Protein AF-A0A9D1ZNZ9-F1 (afdb_monomer)

Nearest PDB structures (foldseek):
  3zkc-assembly1_B  TM=9.134E-01  e=6.186E-02  Bacillus subtilis subsp. subtilis str. 168
  3zkc-assembly1_A  TM=9.085E-01  e=7.965E-02  Bacillus subtilis subsp. subtilis str. 168
  3qq6-assembly1_A  TM=8.271E-01  e=4.568E-02  Bacillus subtilis
  7t5u-assembly1_A  TM=9.121E-01  e=2.302E-01  Escherichia coli
  1b0n-assembly1_A  TM=5.676E-01  e=1.167E-02  Bacillus subtilis

Sequence (171 aa):
MIKINLDLIMLKKKISSKELAQKIDITPANLSILKTGKAKGIRFATLEKICEVLDCQPGDILEYQKEKAISPEKTVYQQVFELVNAMYNSLSEQADFDPDVIKTLMAAGKYLNEKKMPPQVIAAKTVDGIVLANMSNKSKLDQTNSDRLNQLLILSRSEGYKWSSVGPDSF

Organism: NCBI:txid2838523

Foldseek 3Di:
DKDFQLVVLCVVQVHDLVRLCVQLVHDSVVSVCLRVVVDPDDDVSSLVSSCVVSVHDSCNGIDDDPPPVDCPVVPLLNLLLVLLVVLLVVQVPDPPHQPQLNVLSVVLNVCSVVVVDDSLVSLVLNLVSNVVSVVVDPDDDDPVNVVSNVVSVVSNCPPNDDDDPDDDDRD

Solvent-accessible surface area (backbone atoms only — not comparable to full-atom values): 9983 Å² total; per-residue (Å²): 78,76,45,46,37,44,63,61,53,31,58,77,66,73,51,52,68,67,57,51,18,62,77,60,73,49,54,59,67,59,47,47,34,46,47,71,52,70,46,96,72,80,57,66,74,58,52,49,43,49,25,65,78,62,72,53,56,70,71,66,33,48,40,82,42,75,69,64,73,79,71,58,79,68,47,69,53,54,50,44,48,51,45,42,51,53,45,41,60,67,45,73,75,42,93,82,53,61,67,60,40,54,52,39,36,51,51,44,52,50,41,59,74,67,64,77,58,59,46,32,58,45,25,42,53,41,48,53,46,41,52,56,41,47,72,76,46,89,68,72,72,52,72,70,53,45,52,45,46,51,51,30,56,52,52,26,50,45,96,79,46,81,83,72,96,80,74,96,69,79,134

Radius of gyration: 25.99 Å; Cα contacts (8 Å, |Δi|>4): 159; chains: 1; bounding box: 64×23×60 Å

pLDDT: mean 85.84, std 14.74, range [40.5, 98.06]

Secondary structure (DSSP, 8-state):
-EEE-HHHHHHHTT--HHHHHHHTT--HHHHHHHHTT--S---HHHHHHHHHHHT--HHHHEEE--------S--HHHHHHHHHHHHHHHHHT-TTS-HHHHHHHHHHHHHHHHT-S-HHHHHHHHHHHHHHHHHHS--PPPHHHHHHHHHHHHHTTGGG----S------

Mean predicted aligned error: 14.42 Å

InterPro domains:
  IPR001387 Cro/C1-type, helix-turn-helix domain [PF13443] (5-67)
  IPR001387 Cro/C1-type, helix-turn-helix domain [PS50943] (6-61)
  IPR001387 Cro/C1-type, helix-turn-helix domain [SM00530] (5-61)
  IPR010982 Lambda repressor-like, DNA-binding domain superfamily [G3DSA:1.10.260.40] (2-117)
  IPR010982 Lambda repressor-like, DNA-binding domain superfamily [SSF47413] (2-67)

Structure (mmCIF, N/CA/C/O backbone):
data_AF-A0A9D1ZNZ9-F1
#
_entry.id   AF-A0A9D1ZNZ9-F1
#
loop_
_atom_site.group_PDB
_atom_site.id
_atom_site.type_symbol
_atom_site.label_atom_id
_atom_site.label_alt_id
_atom_site.label_comp_id
_atom_site.label_asym_id
_atom_site.label_entity_id
_atom_site.label_seq_id
_atom_site.pdbx_PDB_ins_code
_atom_site.Cartn_x
_atom_site.Cartn_y
_atom_site.Cartn_z
_atom_site.occupancy
_atom_site.B_iso_or_equiv
_atom_site.auth_seq_id
_atom_site.auth_comp_id
_atom_site.auth_asym_id
_atom_site.auth_atom_id
_atom_site.pdbx_PDB_model_num
ATOM 1 N N . MET A 1 1 ? -6.022 -11.013 7.678 1.00 87.00 1 MET A N 1
ATOM 2 C CA . MET A 1 1 ? -6.612 -10.345 8.856 1.00 87.00 1 MET A CA 1
ATOM 3 C C . MET A 1 1 ? -8.062 -9.929 8.605 1.00 87.00 1 MET A C 1
ATOM 5 O O . MET A 1 1 ? -8.402 -9.544 7.495 1.00 87.00 1 MET A O 1
ATOM 9 N N . ILE A 1 2 ? -8.924 -9.998 9.625 1.00 88.81 2 ILE A N 1
ATOM 10 C CA . ILE A 1 2 ? -10.277 -9.417 9.559 1.00 88.81 2 ILE A CA 1
ATOM 11 C C . ILE A 1 2 ? -10.172 -7.923 9.866 1.00 88.81 2 ILE A C 1
ATOM 13 O O . ILE A 1 2 ? -9.614 -7.547 10.896 1.00 88.81 2 ILE A O 1
ATOM 17 N N . LYS A 1 3 ? -10.702 -7.081 8.981 1.00 91.00 3 LYS A N 1
ATOM 18 C CA . LYS A 1 3 ? -10.839 -5.639 9.183 1.00 91.00 3 LYS A CA 1
ATOM 19 C C . LYS A 1 3 ? -12.288 -5.310 9.540 1.00 91.00 3 LYS A C 1
ATOM 21 O O . LYS A 1 3 ? -13.216 -5.896 8.988 1.00 91.00 3 LYS A O 1
ATOM 26 N N . ILE A 1 4 ? -12.464 -4.371 10.470 1.00 95.00 4 ILE A N 1
ATOM 27 C CA . ILE A 1 4 ? -13.776 -3.904 10.923 1.00 95.00 4 ILE A CA 1
ATOM 28 C C . ILE A 1 4 ? -14.016 -2.497 10.369 1.00 95.00 4 ILE A C 1
ATOM 30 O O . ILE A 1 4 ? -13.285 -1.564 10.691 1.00 95.00 4 ILE A O 1
ATOM 34 N N . ASN A 1 5 ? -15.052 -2.344 9.548 1.00 95.50 5 ASN A N 1
ATOM 35 C CA . ASN A 1 5 ? -15.415 -1.104 8.853 1.00 95.50 5 ASN A CA 1
ATOM 36 C C . ASN A 1 5 ? -16.565 -0.344 9.545 1.00 95.50 5 ASN A C 1
ATOM 38 O O . ASN A 1 5 ? -17.189 0.533 8.947 1.00 95.50 5 ASN A O 1
ATOM 42 N N . LEU A 1 6 ? -16.836 -0.647 10.819 1.00 96.38 6 LEU A N 1
ATOM 43 C CA . LEU A 1 6 ? -17.955 -0.087 11.584 1.00 96.38 6 LEU A CA 1
ATOM 44 C C . LEU A 1 6 ? -17.985 1.453 11.574 1.00 96.38 6 LEU A C 1
ATOM 46 O O . LEU A 1 6 ? -19.052 2.036 11.410 1.00 96.38 6 LEU A O 1
ATOM 50 N N . ASP A 1 7 ? -16.824 2.110 11.656 1.00 94.44 7 ASP A N 1
ATOM 51 C CA . ASP A 1 7 ? -16.718 3.575 11.580 1.00 94.44 7 ASP A CA 1
ATOM 52 C C . ASP A 1 7 ? -17.287 4.158 10.276 1.00 94.44 7 ASP A C 1
ATOM 54 O O . ASP A 1 7 ? -17.967 5.185 10.294 1.00 94.44 7 ASP A O 1
ATOM 58 N N . LEU A 1 8 ? -17.057 3.487 9.143 1.00 94.25 8 LEU A N 1
ATOM 59 C CA . LEU A 1 8 ? -17.555 3.932 7.840 1.00 94.25 8 LEU A CA 1
ATOM 60 C C . LEU A 1 8 ? -19.080 3.827 7.766 1.00 94.25 8 LEU A C 1
ATOM 62 O O . LEU A 1 8 ? -19.740 4.723 7.240 1.00 94.25 8 LEU A O 1
ATOM 66 N N . ILE A 1 9 ? -19.647 2.746 8.303 1.00 96.25 9 ILE A N 1
ATOM 67 C CA . ILE A 1 9 ? -21.098 2.530 8.309 1.00 96.25 9 ILE A CA 1
ATOM 68 C C . ILE A 1 9 ? -21.785 3.517 9.251 1.00 96.25 9 ILE A C 1
ATOM 70 O O . ILE A 1 9 ? -22.781 4.135 8.878 1.00 96.25 9 ILE A O 1
ATOM 74 N N . MET A 1 10 ? -21.212 3.744 10.433 1.00 96.50 10 MET A N 1
ATOM 75 C CA . MET A 1 10 ? -21.720 4.735 11.379 1.00 96.50 10 MET A CA 1
ATOM 76 C C . MET A 1 10 ? -21.728 6.147 10.792 1.00 96.50 10 MET A C 1
ATOM 78 O O . MET A 1 10 ? -22.711 6.870 10.952 1.00 96.50 10 MET A O 1
ATOM 82 N N . LEU A 1 11 ? -20.671 6.525 10.064 1.00 95.75 11 LEU A N 1
ATOM 83 C CA . LEU A 1 11 ? -20.602 7.815 9.381 1.00 95.75 11 LEU A CA 1
ATOM 84 C C . LEU A 1 11 ? -21.702 7.949 8.320 1.00 95.75 11 LEU A C 1
ATOM 86 O O . LEU A 1 11 ? -22.404 8.960 8.292 1.00 95.75 11 LEU A O 1
ATOM 90 N N . LYS A 1 12 ? -21.903 6.914 7.489 1.00 95.31 12 LYS A N 1
ATOM 91 C CA . LYS A 1 12 ? -22.976 6.881 6.477 1.00 95.31 12 LYS A CA 1
ATOM 92 C C . LYS A 1 12 ? -24.364 7.038 7.103 1.00 95.31 12 LYS A C 1
ATOM 94 O O . LYS A 1 12 ? -25.214 7.719 6.537 1.00 95.31 12 LYS A O 1
ATOM 99 N N . LYS A 1 13 ? -24.579 6.436 8.274 1.00 95.50 13 LYS A N 1
ATOM 100 C CA . LYS A 1 13 ? -25.854 6.465 9.008 1.00 95.50 13 LYS A CA 1
ATOM 101 C C . LYS A 1 13 ? -25.964 7.640 9.992 1.00 95.50 13 LYS A C 1
ATOM 103 O O . LYS A 1 13 ? -26.990 7.782 10.645 1.00 95.50 13 LYS A O 1
ATOM 108 N N . LYS A 1 14 ? -24.940 8.504 10.065 1.00 96.44 14 LYS A N 1
ATOM 109 C CA . LYS A 1 14 ? -24.869 9.704 10.923 1.00 96.44 14 LYS A CA 1
ATOM 110 C C . LYS A 1 14 ? -25.146 9.423 12.408 1.00 96.44 14 LYS A C 1
ATOM 112 O O . LYS A 1 14 ? -25.727 10.256 13.096 1.00 96.44 14 LYS A O 1
ATOM 117 N N . ILE A 1 15 ? -24.706 8.269 12.905 1.00 96.81 15 ILE A N 1
ATOM 118 C CA . ILE A 1 15 ? -24.906 7.841 14.296 1.00 96.81 15 ILE A CA 1
ATOM 119 C C . ILE A 1 15 ? -23.596 7.890 15.082 1.00 96.81 15 ILE A C 1
ATOM 121 O O . ILE A 1 15 ? -22.536 7.479 14.604 1.00 96.81 15 ILE A O 1
ATOM 125 N N . SER A 1 16 ? -23.659 8.394 16.314 1.00 96.62 16 SER A N 1
ATOM 126 C CA . SER A 1 16 ? -22.484 8.475 17.188 1.00 96.62 16 SER A CA 1
ATOM 127 C C . SER A 1 16 ? -22.175 7.135 17.865 1.00 96.62 16 SER A C 1
ATOM 129 O O . SER A 1 16 ? -23.059 6.308 18.081 1.00 96.62 16 SER A O 1
ATOM 131 N N . SER A 1 17 ? -20.924 6.928 18.291 1.00 95.62 17 SER A N 1
ATOM 132 C CA . SER A 1 17 ? -20.552 5.732 19.067 1.00 95.62 17 SER A CA 1
ATOM 133 C C . SER A 1 17 ? -21.340 5.616 20.369 1.00 95.62 17 SER A C 1
ATOM 135 O O . SER A 1 17 ? -21.738 4.522 20.754 1.00 95.62 17 SER A O 1
ATOM 137 N N . LYS A 1 18 ? -21.602 6.739 21.043 1.00 95.75 18 LYS A N 1
ATOM 138 C CA . LYS A 1 18 ? -22.377 6.739 22.287 1.00 95.75 18 LYS A CA 1
ATOM 139 C C . LYS A 1 18 ? -23.809 6.260 22.046 1.00 95.75 18 LYS A C 1
ATOM 141 O O . LYS A 1 18 ? -24.307 5.435 22.802 1.00 95.75 18 LYS A O 1
ATOM 146 N N . GLU A 1 19 ? -24.437 6.756 20.987 1.00 96.88 19 GLU A N 1
ATOM 147 C CA . GLU A 1 19 ? -25.809 6.400 20.632 1.00 96.88 19 GLU A CA 1
ATOM 148 C C . GLU A 1 19 ? -25.923 4.946 20.162 1.00 96.88 19 GLU A C 1
ATOM 150 O O . GLU A 1 19 ? -26.802 4.221 20.622 1.00 96.88 19 GLU A O 1
ATOM 155 N N . LEU A 1 20 ? -25.004 4.483 19.308 1.00 97.25 20 LEU A N 1
ATOM 156 C CA . LEU A 1 20 ? -24.998 3.092 18.861 1.00 97.25 20 LEU A CA 1
ATOM 157 C C . LEU A 1 20 ? -24.812 2.129 20.041 1.00 97.25 20 LEU A C 1
ATOM 159 O O . LEU A 1 20 ? -25.547 1.152 20.140 1.00 97.25 20 LEU A O 1
ATOM 163 N N . ALA A 1 21 ? -23.880 2.426 20.956 1.00 97.19 21 ALA A N 1
ATOM 164 C CA . ALA A 1 21 ? -23.639 1.614 22.150 1.00 97.19 21 ALA A CA 1
ATOM 165 C C . ALA A 1 21 ? -24.901 1.477 23.018 1.00 97.19 21 ALA A C 1
ATOM 167 O O . ALA A 1 21 ? -25.204 0.383 23.486 1.00 97.19 21 ALA A O 1
ATOM 168 N N . GLN A 1 22 ? -25.661 2.567 23.175 1.00 96.50 22 GLN A N 1
ATOM 169 C CA . GLN A 1 22 ? -26.940 2.557 23.886 1.00 96.50 22 GLN A CA 1
ATOM 170 C C . GLN A 1 22 ? -27.994 1.708 23.167 1.00 96.50 22 GLN A C 1
ATOM 172 O O . GLN A 1 22 ? -28.648 0.892 23.805 1.00 96.50 22 GLN A O 1
ATOM 177 N N . LYS A 1 23 ? -28.146 1.862 21.844 1.00 96.38 23 LYS A N 1
ATOM 178 C CA . LYS A 1 23 ? -29.166 1.135 21.067 1.00 96.38 23 LYS A CA 1
ATOM 179 C C . LYS A 1 23 ? -28.947 -0.381 21.043 1.00 96.38 23 LYS A C 1
ATOM 181 O O . LYS A 1 23 ? -29.921 -1.122 21.024 1.00 96.38 23 LYS A O 1
ATOM 186 N N . ILE A 1 24 ? -27.695 -0.844 21.051 1.00 95.75 24 ILE A N 1
ATOM 187 C CA . ILE A 1 24 ? -27.369 -2.284 21.015 1.00 95.75 24 ILE A CA 1
ATOM 188 C C . ILE A 1 24 ? -27.071 -2.883 22.399 1.00 95.75 24 ILE A C 1
ATOM 190 O O . ILE A 1 24 ? -26.734 -4.066 22.483 1.00 95.75 24 ILE A O 1
ATOM 194 N N . ASP A 1 25 ? -27.218 -2.083 23.459 1.00 94.56 25 ASP A N 1
ATOM 195 C CA . ASP A 1 25 ? -27.016 -2.461 24.862 1.00 94.56 25 ASP A CA 1
ATOM 196 C C . ASP A 1 25 ? -25.603 -3.007 25.159 1.00 94.56 25 ASP A C 1
ATOM 198 O O . ASP A 1 25 ? -25.412 -4.110 25.674 1.00 94.56 25 ASP A O 1
ATOM 202 N N . ILE A 1 26 ? -24.572 -2.236 24.788 1.00 94.62 26 ILE A N 1
ATOM 203 C CA . ILE A 1 26 ? -23.177 -2.514 25.163 1.00 94.62 26 ILE A CA 1
ATOM 204 C C . ILE A 1 26 ? -22.487 -1.271 25.720 1.00 94.62 26 ILE A C 1
ATOM 206 O O . ILE A 1 26 ? -22.884 -0.133 25.480 1.00 94.62 26 ILE A O 1
ATOM 210 N N . THR A 1 27 ? -21.381 -1.471 26.437 1.00 95.19 27 THR A N 1
ATOM 211 C CA . THR A 1 27 ? -20.590 -0.345 26.938 1.00 95.19 27 THR A CA 1
ATOM 212 C C . THR A 1 27 ? -19.884 0.394 25.787 1.00 95.19 27 THR A C 1
ATOM 214 O O . THR A 1 27 ? -19.430 -0.242 24.827 1.00 95.19 27 THR A O 1
ATOM 217 N N . PRO A 1 28 ? -19.684 1.724 25.888 1.00 93.81 28 PRO A N 1
ATOM 218 C CA . PRO A 1 28 ? -18.876 2.472 24.920 1.00 93.81 28 PRO A CA 1
ATOM 219 C C . PRO A 1 28 ? -17.450 1.921 24.769 1.00 93.81 28 PRO A C 1
ATOM 221 O O . PRO A 1 28 ? -16.872 1.985 23.686 1.00 93.81 28 PRO A O 1
ATOM 224 N N . ALA A 1 29 ? -16.894 1.336 25.836 1.00 93.38 29 ALA A N 1
ATOM 225 C CA . ALA A 1 29 ? -15.595 0.670 25.809 1.00 93.38 29 ALA A CA 1
ATOM 226 C C . ALA A 1 29 ? -15.606 -0.578 24.907 1.00 93.38 29 ALA A C 1
ATOM 228 O O . ALA A 1 29 ? -14.730 -0.719 24.055 1.00 93.38 29 ALA A O 1
ATOM 229 N N . ASN A 1 30 ? -16.624 -1.439 25.027 1.00 92.75 30 ASN A N 1
ATOM 230 C CA . ASN A 1 30 ? -16.777 -2.614 24.164 1.00 92.75 30 ASN A CA 1
ATOM 231 C C . ASN A 1 30 ? -16.985 -2.210 22.702 1.00 92.75 30 ASN A C 1
ATOM 233 O O . ASN A 1 30 ? -16.360 -2.789 21.811 1.00 92.75 30 ASN A O 1
ATOM 237 N N . LEU A 1 31 ? -17.802 -1.180 22.452 1.00 95.38 31 LEU A N 1
ATOM 238 C CA . LEU A 1 31 ? -17.974 -0.641 21.105 1.00 95.38 31 LEU A CA 1
ATOM 239 C C . LEU A 1 31 ? -16.651 -0.102 20.543 1.00 95.38 31 LEU A C 1
ATOM 241 O O . LEU A 1 31 ? -16.336 -0.356 19.386 1.00 95.38 31 LEU A O 1
ATOM 245 N N . SER A 1 32 ? -15.851 0.598 21.351 1.00 94.25 32 SER A N 1
ATOM 246 C CA . SER A 1 32 ? -14.542 1.122 20.941 1.00 94.25 32 SER A CA 1
ATOM 247 C C . SER A 1 32 ? -13.562 0.007 20.555 1.00 94.25 32 SER A C 1
ATOM 249 O O . SER A 1 32 ? -12.870 0.104 19.540 1.00 94.25 32 SER A O 1
ATOM 251 N N . ILE A 1 33 ? -13.539 -1.097 21.309 1.00 94.00 33 ILE A N 1
ATOM 252 C CA . ILE A 1 33 ? -12.708 -2.271 20.997 1.00 94.00 33 ILE A CA 1
ATOM 253 C C . ILE A 1 33 ? -13.124 -2.901 19.659 1.00 94.00 33 ILE A C 1
ATOM 255 O O . ILE A 1 33 ? -12.255 -3.234 18.850 1.00 94.00 33 ILE A O 1
ATOM 259 N N . LEU A 1 34 ? -14.432 -3.027 19.403 1.00 93.75 34 LEU A N 1
ATOM 260 C CA . LEU A 1 34 ? -14.960 -3.507 18.119 1.00 93.75 34 LEU A CA 1
ATOM 261 C C . LEU A 1 34 ? -14.578 -2.559 16.979 1.00 93.75 34 LEU A C 1
ATOM 263 O O . LEU A 1 34 ? -13.954 -2.967 16.005 1.00 93.75 34 LEU A O 1
ATOM 267 N N . LYS A 1 35 ? -14.887 -1.275 17.137 1.00 92.69 35 LYS A N 1
ATOM 268 C CA . LYS A 1 35 ? -14.641 -0.214 16.159 1.00 92.69 35 LYS A CA 1
ATOM 269 C C . LYS A 1 35 ? -13.172 -0.112 15.738 1.00 92.69 35 LYS A C 1
ATOM 271 O O . LYS A 1 35 ? -12.879 0.049 14.562 1.00 92.69 35 LYS A O 1
ATOM 276 N N . THR A 1 36 ? -12.246 -0.230 16.689 1.00 90.62 36 THR A N 1
ATOM 277 C CA . THR A 1 36 ? -10.798 -0.105 16.439 1.00 90.62 36 THR A CA 1
ATOM 278 C C . THR A 1 36 ? -10.141 -1.384 15.914 1.00 90.62 36 THR A C 1
ATOM 280 O O . THR A 1 36 ? -8.921 -1.413 15.759 1.00 90.62 36 THR A O 1
ATOM 283 N N . GLY A 1 37 ? -10.904 -2.457 15.666 1.00 89.75 37 GLY A N 1
ATOM 284 C CA . GLY A 1 37 ? -10.352 -3.730 15.188 1.00 89.75 37 GLY A CA 1
ATOM 285 C C . GLY A 1 37 ? -9.552 -4.508 16.239 1.00 89.75 37 GLY A C 1
ATOM 286 O O . GLY A 1 37 ? -8.910 -5.497 15.907 1.00 89.75 37 GLY A O 1
ATOM 287 N N . LYS A 1 38 ? -9.580 -4.084 17.511 1.00 89.94 38 LYS A N 1
ATOM 288 C CA . LYS A 1 38 ? -8.853 -4.732 18.621 1.00 89.94 38 LYS A CA 1
ATOM 289 C C . LYS A 1 38 ? -9.617 -5.906 19.236 1.00 89.94 38 LYS A C 1
ATOM 291 O O . LYS A 1 38 ? -9.099 -6.595 20.115 1.00 89.94 38 LYS A O 1
ATOM 296 N N . ALA A 1 39 ? -10.862 -6.118 18.820 1.00 91.31 39 ALA A N 1
ATOM 297 C CA . ALA A 1 39 ? -11.675 -7.227 19.283 1.00 91.31 39 ALA A CA 1
ATOM 298 C C . ALA A 1 39 ? -11.104 -8.570 18.809 1.00 91.31 39 ALA A C 1
ATOM 300 O O . ALA A 1 39 ? -10.812 -8.754 17.632 1.00 91.31 39 ALA A O 1
ATOM 301 N N . LYS A 1 40 ? -11.022 -9.545 19.720 1.00 88.44 40 LYS A N 1
ATOM 302 C CA . LYS A 1 40 ? -10.667 -10.937 19.379 1.00 88.44 40 LYS A CA 1
ATOM 303 C C . LYS A 1 40 ? -11.800 -11.686 18.667 1.00 88.44 40 LYS A C 1
ATOM 305 O O . LYS A 1 40 ? -11.583 -12.763 18.128 1.00 88.44 40 LYS A O 1
ATOM 310 N N . GLY A 1 41 ? -13.007 -11.132 18.700 1.00 90.44 41 GLY A N 1
ATOM 311 C CA . GLY A 1 41 ? -14.202 -11.682 18.081 1.00 90.44 41 GLY A CA 1
ATOM 312 C C . GLY A 1 41 ? -15.426 -10.832 18.410 1.00 90.44 41 GLY A C 1
ATOM 313 O O . GLY A 1 41 ? -15.377 -9.960 19.281 1.00 90.44 41 GLY A O 1
ATOM 314 N N . ILE A 1 42 ? -16.527 -11.106 17.717 1.00 92.69 42 ILE A N 1
ATOM 315 C CA . ILE A 1 42 ? -17.836 -10.491 17.944 1.00 92.69 42 ILE A CA 1
ATOM 316 C C . ILE A 1 42 ? -18.876 -11.602 18.104 1.00 92.69 42 ILE A C 1
ATOM 318 O O . ILE A 1 42 ? -18.826 -12.610 17.403 1.00 92.69 42 ILE A O 1
ATOM 322 N N . ARG A 1 43 ? -19.810 -11.445 19.047 1.00 94.12 43 ARG A N 1
ATOM 323 C CA . ARG A 1 43 ? -20.944 -12.370 19.180 1.00 94.12 43 ARG A CA 1
ATOM 324 C C . ARG A 1 43 ? -21.941 -12.096 18.057 1.00 94.12 43 ARG A C 1
ATOM 326 O O . ARG A 1 43 ? -22.238 -10.930 17.808 1.00 94.12 43 ARG A O 1
ATOM 333 N N . PHE A 1 44 ? -22.514 -13.134 17.446 1.00 96.38 44 PHE A N 1
ATOM 334 C CA . PHE A 1 44 ? -23.506 -12.950 16.379 1.00 96.38 44 PHE A CA 1
ATOM 335 C C . PHE A 1 44 ? -24.701 -12.103 16.819 1.00 96.38 44 PHE A C 1
ATOM 337 O O . PHE A 1 44 ? -25.048 -11.178 16.104 1.00 96.38 44 PHE A O 1
ATOM 344 N N . ALA A 1 45 ? -25.215 -12.296 18.037 1.00 95.62 45 ALA A N 1
ATOM 345 C CA . ALA A 1 45 ? -26.288 -11.455 18.577 1.00 95.62 45 ALA A CA 1
ATOM 346 C C . ALA A 1 45 ? -25.914 -9.959 18.655 1.00 95.62 45 ALA A C 1
ATOM 348 O O . ALA A 1 45 ? -26.764 -9.087 18.521 1.00 95.62 45 ALA A O 1
ATOM 349 N N . THR A 1 46 ? -24.636 -9.627 18.875 1.00 95.25 46 THR A N 1
ATOM 350 C CA . THR A 1 46 ? -24.174 -8.231 18.826 1.00 95.25 46 THR A CA 1
ATOM 351 C C . THR A 1 46 ? -24.081 -7.737 17.384 1.00 95.25 46 THR A C 1
ATOM 353 O O . THR A 1 46 ? -24.467 -6.606 17.114 1.00 95.25 46 THR A O 1
ATOM 356 N N . LEU A 1 47 ? -23.582 -8.569 16.465 1.00 97.19 47 LEU A N 1
ATOM 357 C CA . LEU A 1 47 ? -23.492 -8.236 15.041 1.00 97.19 47 LEU A CA 1
ATOM 358 C C . LEU A 1 47 ? -24.880 -8.001 14.426 1.00 97.19 47 LEU A C 1
ATOM 360 O O . LEU A 1 47 ? -25.062 -7.018 13.721 1.00 97.19 47 LEU A O 1
ATOM 364 N N . GLU A 1 48 ? -25.851 -8.848 14.760 1.00 97.88 48 GLU A N 1
ATOM 365 C CA . GLU A 1 48 ? -27.255 -8.750 14.354 1.00 97.88 48 GLU A CA 1
ATOM 366 C C . GLU A 1 48 ? -27.872 -7.417 14.787 1.00 97.88 48 GLU A C 1
ATOM 368 O O . GLU A 1 48 ? -28.301 -6.645 13.936 1.00 97.88 48 GLU A O 1
ATOM 373 N N . LYS A 1 49 ? -27.780 -7.064 16.077 1.00 97.94 49 LYS A N 1
ATOM 374 C CA . LYS A 1 49 ? -28.265 -5.767 16.580 1.00 97.94 49 LYS A CA 1
ATOM 375 C C . LYS A 1 49 ? -27.607 -4.571 15.890 1.00 97.94 49 LYS A C 1
ATOM 377 O O . LYS A 1 49 ? -28.252 -3.549 15.672 1.00 97.94 49 LYS A O 1
ATOM 382 N N . ILE A 1 50 ? -26.314 -4.661 15.568 1.00 97.62 50 ILE A N 1
ATOM 383 C CA . ILE A 1 50 ? -25.629 -3.596 14.824 1.00 97.62 50 ILE A CA 1
ATOM 384 C C . ILE A 1 50 ? -26.206 -3.495 13.408 1.00 97.62 50 ILE A C 1
ATOM 386 O O . ILE A 1 50 ? -26.501 -2.387 12.968 1.00 97.62 50 ILE A O 1
ATOM 390 N N . CYS A 1 51 ? -26.382 -4.622 12.715 1.00 98.06 51 CYS A N 1
ATOM 391 C CA . CYS A 1 51 ? -26.975 -4.671 11.380 1.00 98.06 51 CYS A CA 1
ATOM 392 C C . CYS A 1 51 ? -28.409 -4.130 11.358 1.00 98.06 51 CYS A C 1
ATOM 394 O O . CYS A 1 51 ? -28.742 -3.374 10.452 1.00 98.06 51 CYS A O 1
ATOM 396 N N . GLU A 1 52 ? -29.226 -4.439 12.367 1.00 97.81 52 GLU A N 1
ATOM 397 C CA . GLU A 1 52 ? -30.584 -3.901 12.513 1.00 97.81 52 GLU A CA 1
ATOM 398 C C . GLU A 1 52 ? -30.581 -2.383 12.722 1.00 97.81 52 GLU A C 1
ATOM 400 O O . GLU A 1 52 ? -31.263 -1.649 12.010 1.00 97.81 52 GLU A O 1
ATOM 405 N N . VAL A 1 53 ? -29.785 -1.886 13.678 1.00 97.69 53 VAL A N 1
ATOM 406 C CA . VAL A 1 53 ? -29.740 -0.452 14.011 1.00 97.69 53 VAL A CA 1
ATOM 407 C C . VAL A 1 53 ? -29.158 0.378 12.871 1.00 97.69 53 VAL A C 1
ATOM 409 O O . VAL A 1 53 ? -29.585 1.512 12.648 1.00 97.69 53 VAL A O 1
ATOM 412 N N . LEU A 1 54 ? -28.153 -0.155 12.176 1.00 97.31 54 LEU A N 1
ATOM 413 C CA . LEU A 1 54 ? -27.478 0.538 11.085 1.00 97.31 54 LEU A CA 1
ATOM 414 C C . LEU A 1 54 ? -28.092 0.244 9.720 1.00 97.31 54 LEU A C 1
ATOM 416 O O . LEU A 1 54 ? -27.683 0.892 8.759 1.00 97.31 54 LEU A O 1
ATOM 420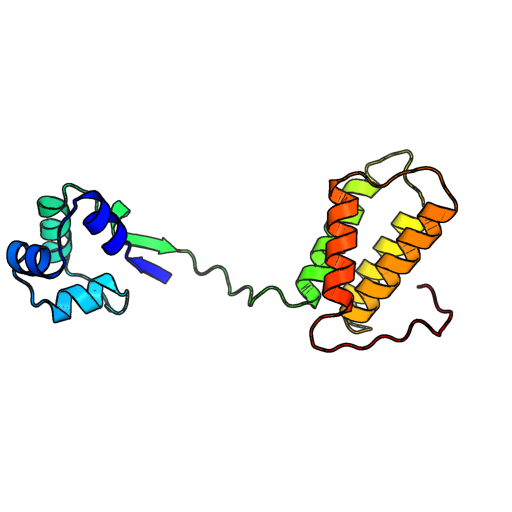 N N . ASP A 1 55 ? -29.057 -0.672 9.619 1.00 97.06 55 ASP A N 1
ATOM 421 C CA . ASP A 1 55 ? -29.647 -1.125 8.357 1.00 97.06 55 ASP A CA 1
ATOM 422 C C . ASP A 1 55 ? -28.544 -1.437 7.322 1.00 97.06 55 ASP A C 1
ATOM 424 O O . ASP A 1 55 ? -28.334 -0.725 6.332 1.00 97.06 55 ASP A O 1
ATOM 428 N N . CYS A 1 56 ? -27.724 -2.435 7.655 1.00 96.81 56 CYS A N 1
ATOM 429 C CA . CYS A 1 56 ? -26.595 -2.891 6.847 1.00 96.81 56 CYS A CA 1
ATOM 430 C C . CYS A 1 56 ? -26.414 -4.410 6.931 1.00 96.81 56 CYS A C 1
ATOM 432 O O . CYS A 1 56 ? -26.983 -5.080 7.792 1.00 96.81 56 CYS A O 1
ATOM 434 N N . GLN A 1 57 ? -25.593 -4.964 6.043 1.00 97.75 57 GLN A N 1
ATOM 435 C CA . GLN A 1 57 ? -25.249 -6.381 6.040 1.00 97.75 57 GLN A CA 1
ATOM 436 C C . GLN A 1 57 ? -23.972 -6.650 6.851 1.00 97.75 57 GLN A C 1
ATOM 438 O O . GLN A 1 57 ? -23.098 -5.785 6.944 1.00 97.75 57 GLN A O 1
ATOM 443 N N . PRO A 1 58 ? -23.777 -7.874 7.381 1.00 97.19 58 PRO A N 1
ATOM 444 C CA . PRO A 1 58 ? -22.530 -8.257 8.046 1.00 97.19 58 PRO A CA 1
ATOM 445 C C . PRO A 1 58 ? -21.271 -7.986 7.209 1.00 97.19 58 PRO A C 1
ATOM 447 O O . PRO A 1 58 ? -20.249 -7.574 7.757 1.00 97.19 58 PRO A O 1
ATOM 450 N N . GLY A 1 59 ? -21.356 -8.163 5.885 1.00 96.19 59 GLY A N 1
ATOM 451 C CA . GLY A 1 59 ? -20.258 -7.891 4.949 1.00 96.19 59 GLY A CA 1
ATOM 452 C C . GLY A 1 59 ? -19.881 -6.410 4.823 1.00 96.19 59 GLY A C 1
ATOM 453 O O . GLY A 1 59 ? -18.761 -6.104 4.428 1.00 96.19 59 GLY A O 1
ATOM 454 N N . ASP A 1 60 ? -20.764 -5.488 5.217 1.00 95.94 60 ASP A N 1
ATOM 455 C CA . ASP A 1 60 ? -20.449 -4.056 5.279 1.00 95.94 60 ASP A CA 1
ATOM 456 C C . ASP A 1 60 ? -19.573 -3.716 6.497 1.00 95.94 60 ASP A C 1
ATOM 458 O O . ASP A 1 60 ? -18.840 -2.723 6.497 1.00 95.94 60 ASP A O 1
ATOM 462 N N . ILE A 1 61 ? -19.649 -4.535 7.551 1.00 96.38 61 ILE A N 1
ATOM 463 C CA . ILE A 1 61 ? -18.921 -4.349 8.812 1.00 96.38 61 ILE A CA 1
ATOM 464 C C . ILE A 1 61 ? -17.631 -5.166 8.817 1.00 96.38 61 ILE A C 1
ATOM 466 O O . ILE A 1 61 ? -16.607 -4.675 9.291 1.00 96.38 61 ILE A O 1
ATOM 470 N N . LEU A 1 62 ? -17.679 -6.408 8.332 1.00 95.56 62 LEU A N 1
ATOM 471 C CA . LEU A 1 62 ? -16.584 -7.368 8.398 1.00 95.56 62 LEU A CA 1
ATOM 472 C C . LEU A 1 62 ? -15.997 -7.606 7.010 1.00 95.56 62 LEU A C 1
ATOM 474 O O . LEU A 1 62 ? -16.647 -8.156 6.126 1.00 95.56 62 LEU A O 1
ATOM 478 N N . GLU A 1 63 ? -14.726 -7.257 6.853 1.00 91.81 63 GLU A N 1
ATOM 479 C CA . GLU A 1 63 ? -13.974 -7.469 5.624 1.00 91.81 63 GLU A CA 1
ATOM 480 C C . GLU A 1 63 ? -12.846 -8.467 5.895 1.00 91.81 63 GLU A C 1
ATOM 482 O O . GLU A 1 63 ? -11.966 -8.228 6.730 1.00 91.81 63 GLU A O 1
ATOM 487 N N . TYR A 1 64 ? -12.841 -9.595 5.182 1.00 91.06 64 TYR A N 1
ATOM 488 C CA . TYR A 1 64 ? -11.664 -10.454 5.165 1.00 91.06 64 TYR A CA 1
ATOM 489 C C . TYR A 1 64 ? -10.620 -9.854 4.233 1.00 91.06 64 TYR A C 1
ATOM 491 O O . TYR A 1 64 ? -10.718 -9.938 3.009 1.00 91.06 64 TYR A O 1
ATOM 499 N N . GLN A 1 65 ? -9.575 -9.293 4.827 1.00 84.62 65 GLN A N 1
ATOM 500 C CA . GLN A 1 65 ? -8.369 -8.968 4.097 1.00 84.62 65 GLN A CA 1
ATOM 501 C C . GLN A 1 65 ? -7.489 -10.200 4.148 1.00 84.62 65 GLN A C 1
ATOM 503 O O . GLN A 1 65 ? -6.990 -10.580 5.213 1.00 84.62 65 GLN A O 1
ATOM 508 N N . LYS A 1 66 ? -7.285 -10.844 2.995 1.00 80.38 66 LYS A N 1
ATOM 509 C CA . LYS A 1 66 ? -6.218 -11.836 2.876 1.00 80.38 66 LYS A CA 1
ATOM 510 C C . LYS A 1 66 ? -4.973 -11.178 3.456 1.00 80.38 66 LYS A C 1
ATOM 512 O O . LYS A 1 66 ? -4.654 -10.048 3.081 1.00 80.38 66 LYS A O 1
ATOM 517 N N . GLU A 1 67 ? -4.307 -11.845 4.396 1.00 56.41 67 GLU A N 1
ATOM 518 C CA . GLU A 1 67 ? -2.900 -11.539 4.610 1.00 56.41 67 GLU A CA 1
ATOM 519 C C . GLU A 1 67 ? -2.256 -11.818 3.259 1.00 56.41 67 GLU A C 1
ATOM 521 O O . GLU A 1 67 ? -1.929 -12.950 2.909 1.00 56.41 67 GLU A O 1
ATOM 526 N N . LYS A 1 68 ? -2.166 -10.776 2.426 1.00 45.00 68 LYS A N 1
ATOM 527 C CA . LYS A 1 68 ? -1.086 -10.695 1.469 1.00 45.00 68 LYS A CA 1
ATOM 528 C C . LYS A 1 68 ? 0.111 -10.966 2.355 1.00 45.00 68 LYS A C 1
ATOM 530 O O . LYS A 1 68 ? 0.295 -10.224 3.323 1.00 45.00 68 LYS A O 1
ATOM 535 N N . ALA A 1 69 ? 0.815 -12.075 2.098 1.00 40.50 69 ALA A N 1
ATOM 536 C CA . ALA A 1 69 ? 2.164 -12.253 2.606 1.00 40.50 69 ALA A CA 1
ATOM 537 C C . ALA A 1 69 ? 2.765 -10.864 2.570 1.00 40.50 69 ALA A C 1
ATOM 539 O O . ALA A 1 69 ? 2.677 -10.239 1.510 1.00 40.50 69 ALA A O 1
ATOM 540 N N . ILE A 1 70 ? 3.141 -10.352 3.741 1.00 41.50 70 ILE A N 1
ATOM 541 C CA . ILE A 1 70 ? 3.700 -9.023 3.908 1.00 41.50 70 ILE A CA 1
ATOM 542 C C . ILE A 1 70 ? 4.632 -8.843 2.712 1.00 41.50 70 ILE A C 1
ATOM 544 O O . ILE A 1 70 ? 5.696 -9.451 2.665 1.00 41.50 70 ILE A O 1
ATOM 548 N N . SER A 1 71 ? 4.213 -8.095 1.689 1.00 43.22 71 SER A N 1
ATOM 549 C CA . SER A 1 71 ? 5.195 -7.293 1.017 1.00 43.22 71 SER A CA 1
ATOM 550 C C . SER A 1 71 ? 5.483 -6.315 2.142 1.00 43.22 71 SER A C 1
ATOM 552 O O . SER A 1 71 ? 4.592 -5.506 2.442 1.00 43.22 71 SER A O 1
ATOM 554 N N . PRO A 1 72 ? 6.648 -6.387 2.822 1.00 44.12 72 PRO A N 1
ATOM 555 C CA . PRO A 1 72 ? 7.109 -5.185 3.503 1.00 44.12 72 PRO A CA 1
ATOM 556 C C . PRO A 1 72 ? 6.999 -4.073 2.453 1.00 44.12 72 PRO A C 1
ATOM 558 O O . PRO A 1 72 ? 6.984 -4.398 1.258 1.00 44.12 72 PRO A O 1
ATOM 561 N N . GLU A 1 73 ? 6.843 -2.805 2.838 1.00 53.88 73 GLU A N 1
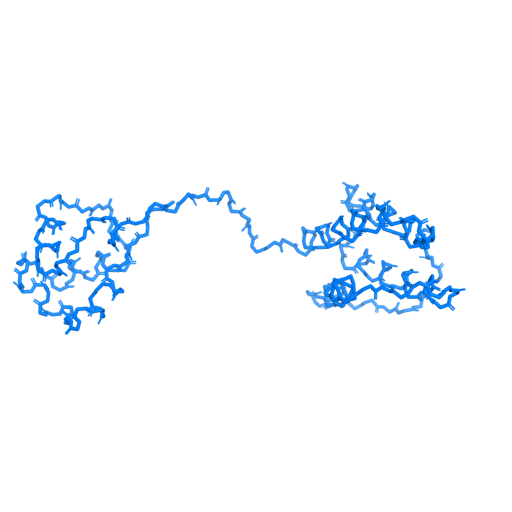ATOM 562 C CA . GLU A 1 73 ? 7.061 -1.704 1.884 1.00 53.88 73 GLU A CA 1
ATOM 563 C C . GLU A 1 73 ? 8.114 -2.148 0.874 1.00 53.88 73 GLU A C 1
ATOM 565 O O . GLU A 1 73 ? 9.191 -2.565 1.320 1.00 53.88 73 GLU A O 1
ATOM 570 N N . LYS A 1 74 ? 7.717 -2.305 -0.408 1.00 65.25 74 LYS A N 1
ATOM 571 C CA . LYS A 1 74 ? 8.514 -3.073 -1.377 1.00 65.25 74 LYS A CA 1
ATOM 572 C C . LYS A 1 74 ? 9.947 -2.633 -1.177 1.00 65.25 74 LYS A C 1
ATOM 574 O O . LYS A 1 74 ? 10.196 -1.427 -1.222 1.00 65.25 74 LYS A O 1
ATOM 579 N N . THR A 1 75 ? 10.859 -3.550 -0.867 1.00 85.31 75 THR A N 1
ATOM 580 C CA . THR A 1 75 ? 12.233 -3.117 -0.592 1.00 85.31 75 THR A CA 1
ATOM 581 C C . THR A 1 75 ? 12.721 -2.332 -1.808 1.00 85.31 75 THR A C 1
ATOM 583 O O . THR A 1 75 ? 12.247 -2.584 -2.920 1.00 85.31 75 THR A O 1
ATOM 586 N N . VAL A 1 76 ? 13.653 -1.388 -1.647 1.00 86.81 76 VAL A N 1
ATOM 587 C CA . VAL A 1 76 ? 14.217 -0.653 -2.802 1.00 86.81 76 VAL A CA 1
ATOM 588 C C . VAL A 1 76 ? 14.625 -1.637 -3.907 1.00 86.81 76 VAL A C 1
ATOM 590 O O . VAL A 1 76 ? 14.383 -1.409 -5.086 1.00 86.81 76 VAL A O 1
ATOM 593 N N . TYR A 1 77 ? 15.108 -2.811 -3.502 1.00 89.94 77 TYR A N 1
ATOM 594 C CA . TYR A 1 77 ? 15.367 -3.955 -4.362 1.00 89.94 77 TYR A CA 1
ATOM 595 C C . TYR A 1 77 ? 14.179 -4.413 -5.219 1.00 89.94 77 TYR A C 1
ATOM 597 O O . TYR A 1 77 ? 14.298 -4.531 -6.436 1.00 89.94 77 TYR A O 1
ATOM 605 N N . GLN A 1 78 ? 13.036 -4.687 -4.589 1.00 89.38 78 GLN A N 1
ATOM 606 C CA . GLN A 1 78 ? 11.821 -5.131 -5.270 1.00 89.38 78 GLN A CA 1
ATOM 607 C C . GLN A 1 78 ? 11.271 -4.043 -6.193 1.00 89.38 78 GLN A C 1
ATOM 609 O O . GLN A 1 78 ? 10.855 -4.351 -7.305 1.00 89.38 78 GLN A O 1
ATOM 614 N N . GLN A 1 79 ? 11.317 -2.779 -5.763 1.00 92.81 79 GLN A N 1
ATOM 615 C CA . GLN A 1 79 ? 10.861 -1.653 -6.580 1.00 92.81 79 GLN A CA 1
ATOM 616 C C . GLN A 1 79 ? 11.712 -1.498 -7.846 1.00 92.81 79 GLN A C 1
ATOM 618 O O . GLN A 1 79 ? 11.169 -1.410 -8.945 1.00 92.81 79 GLN A O 1
ATOM 623 N N . VAL A 1 80 ? 13.043 -1.535 -7.714 1.00 93.94 80 VAL A N 1
ATOM 624 C CA . V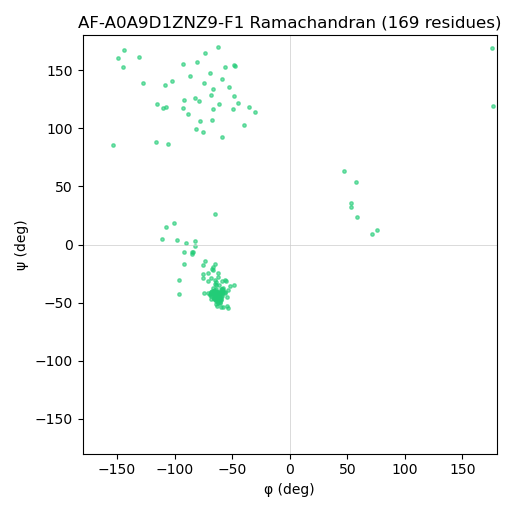AL A 1 80 ? 13.956 -1.459 -8.865 1.00 93.94 80 VAL A CA 1
ATOM 625 C C . VAL A 1 80 ? 13.761 -2.659 -9.798 1.00 93.94 80 VAL A C 1
ATOM 627 O O . VAL A 1 80 ? 13.665 -2.472 -11.008 1.00 93.94 80 VAL A O 1
ATOM 630 N N . PHE A 1 81 ? 13.628 -3.877 -9.259 1.00 94.94 81 PHE A N 1
ATOM 631 C CA . PHE A 1 81 ? 13.386 -5.086 -10.056 1.00 94.94 81 PHE A CA 1
ATOM 632 C C . PHE A 1 81 ? 12.097 -5.027 -10.870 1.00 94.94 81 PHE A C 1
ATOM 634 O O . PHE A 1 81 ? 12.110 -5.313 -12.066 1.00 94.94 81 PHE A O 1
ATOM 641 N N . GLU A 1 82 ? 10.989 -4.626 -10.254 1.00 94.12 82 GLU A N 1
ATOM 642 C CA . GLU A 1 82 ? 9.712 -4.519 -10.955 1.00 94.12 82 GLU A CA 1
ATOM 643 C C . GLU A 1 82 ? 9.730 -3.440 -12.038 1.00 94.12 82 GLU A C 1
ATOM 645 O O . GLU A 1 82 ? 9.193 -3.674 -13.118 1.00 94.12 82 GLU A O 1
ATOM 650 N N . LEU A 1 83 ? 10.363 -2.290 -11.782 1.00 95.62 83 LEU A N 1
ATOM 651 C CA . LEU A 1 83 ? 10.487 -1.220 -12.772 1.00 95.62 83 LEU A CA 1
ATOM 652 C C . LEU A 1 83 ? 11.314 -1.666 -13.978 1.00 95.62 83 LEU A C 1
ATOM 654 O O . LEU A 1 83 ? 10.857 -1.515 -15.111 1.00 95.62 83 LEU A O 1
ATOM 658 N N . VAL A 1 84 ? 12.481 -2.275 -13.743 1.00 96.06 84 VAL A N 1
ATOM 659 C CA . VAL A 1 84 ? 13.342 -2.812 -14.809 1.00 96.06 84 VAL A CA 1
ATOM 660 C C . VAL A 1 84 ? 12.602 -3.875 -15.622 1.00 96.06 84 VAL A C 1
ATOM 662 O O . VAL A 1 84 ? 12.591 -3.810 -16.850 1.00 96.06 84 VAL A O 1
ATOM 665 N N . ASN A 1 85 ? 11.925 -4.816 -14.959 1.00 95.75 85 ASN A N 1
ATOM 666 C CA . ASN A 1 85 ? 11.173 -5.874 -15.633 1.00 95.75 85 ASN A CA 1
ATOM 667 C C . ASN A 1 85 ? 9.978 -5.324 -16.431 1.00 95.75 85 ASN A C 1
ATOM 669 O O . ASN A 1 85 ? 9.732 -5.745 -17.558 1.00 95.75 85 ASN A O 1
ATOM 673 N N . ALA A 1 86 ? 9.242 -4.357 -15.877 1.00 94.44 86 ALA A N 1
ATOM 674 C CA . ALA A 1 86 ? 8.114 -3.733 -16.561 1.00 94.44 86 ALA A CA 1
ATOM 675 C C . ALA A 1 86 ? 8.559 -2.966 -17.813 1.00 94.44 86 ALA A C 1
ATOM 677 O O . ALA A 1 86 ? 7.889 -3.060 -18.843 1.00 94.44 86 ALA A O 1
ATOM 678 N N . MET A 1 87 ? 9.683 -2.242 -17.733 1.00 93.50 87 MET A N 1
ATOM 679 C CA . MET A 1 87 ? 10.291 -1.579 -18.888 1.00 93.50 87 MET A CA 1
ATOM 680 C C . MET A 1 87 ? 10.723 -2.604 -19.938 1.00 93.50 87 MET A C 1
ATOM 682 O O . MET A 1 87 ? 10.309 -2.482 -21.087 1.00 93.50 87 MET A O 1
ATOM 686 N N . TYR A 1 88 ? 11.465 -3.646 -19.543 1.00 93.81 88 TYR A N 1
ATOM 687 C CA . TYR A 1 88 ? 11.915 -4.704 -20.454 1.00 93.81 88 TYR A CA 1
ATOM 688 C C . TYR A 1 88 ? 10.745 -5.343 -21.203 1.00 93.81 88 TYR A C 1
ATOM 690 O O . TYR A 1 88 ? 10.745 -5.335 -22.428 1.00 93.81 88 TYR A O 1
ATOM 698 N N . ASN A 1 89 ? 9.712 -5.806 -20.493 1.00 92.94 89 ASN A N 1
ATOM 699 C CA . ASN A 1 89 ? 8.560 -6.450 -21.125 1.00 92.94 89 ASN A CA 1
ATOM 700 C C . ASN A 1 89 ? 7.868 -5.507 -22.117 1.00 92.94 89 ASN A C 1
ATOM 702 O O . ASN A 1 89 ? 7.618 -5.898 -23.250 1.00 92.94 89 ASN A O 1
ATOM 706 N N . SER A 1 90 ? 7.645 -4.242 -21.738 1.00 90.88 90 SER A N 1
ATOM 707 C CA . SER A 1 90 ? 6.970 -3.286 -22.627 1.00 90.88 90 SER A CA 1
ATOM 708 C C . SER A 1 90 ? 7.775 -2.886 -23.864 1.00 90.88 90 SER A C 1
ATOM 710 O O . SER A 1 90 ? 7.184 -2.521 -24.874 1.00 90.88 90 SER A O 1
ATOM 712 N N . LEU A 1 91 ? 9.106 -2.915 -23.779 1.00 88.69 91 LEU A N 1
ATOM 713 C CA . LEU A 1 91 ? 9.996 -2.451 -24.844 1.00 88.69 91 LEU A CA 1
ATOM 714 C C . LEU A 1 91 ? 10.473 -3.606 -25.731 1.00 88.69 91 LEU A C 1
ATOM 716 O O . LEU A 1 91 ? 10.667 -3.417 -26.924 1.00 88.69 91 LEU A O 1
ATOM 720 N N . SER A 1 92 ? 10.609 -4.813 -25.176 1.00 85.94 92 SER A N 1
ATO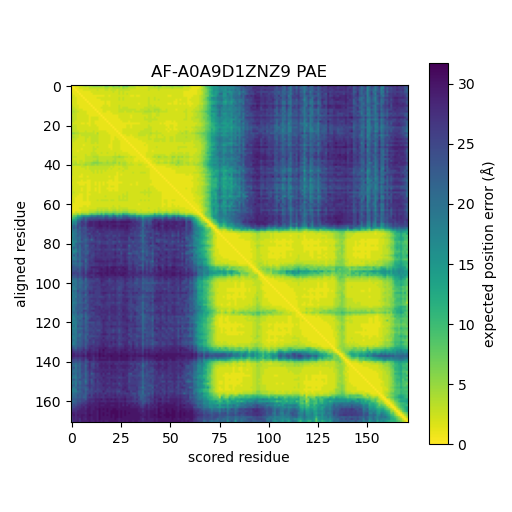M 721 C CA . SER A 1 92 ? 11.026 -6.014 -25.914 1.00 85.94 92 SER A CA 1
ATOM 722 C C . SER A 1 92 ? 10.011 -6.475 -26.965 1.00 85.94 92 SER A C 1
ATOM 724 O O . SER A 1 92 ? 10.379 -7.161 -27.913 1.00 85.94 92 SER A O 1
ATOM 726 N N . GLU A 1 93 ? 8.745 -6.076 -26.822 1.00 79.75 93 GLU A N 1
ATOM 727 C CA . GLU A 1 93 ? 7.673 -6.362 -27.782 1.00 79.75 93 GLU A CA 1
ATOM 728 C C . GLU A 1 93 ? 7.614 -5.337 -28.934 1.00 79.75 93 GLU A C 1
ATOM 730 O O . GLU A 1 93 ? 6.874 -5.530 -29.899 1.00 79.75 93 GLU A O 1
ATOM 735 N N . GLN A 1 94 ? 8.389 -4.247 -28.864 1.00 79.81 94 GLN A N 1
ATOM 736 C CA . GLN A 1 94 ? 8.411 -3.194 -29.879 1.00 79.81 94 GLN A CA 1
ATOM 737 C C . GLN A 1 94 ? 9.514 -3.467 -30.912 1.00 79.81 94 GLN A C 1
ATOM 739 O O . GLN A 1 94 ? 10.697 -3.470 -30.584 1.00 79.81 94 GLN A O 1
ATOM 744 N N . ALA A 1 95 ? 9.129 -3.661 -32.178 1.00 67.38 95 ALA A N 1
ATOM 745 C CA . ALA A 1 95 ? 10.046 -4.054 -33.256 1.00 67.38 95 ALA A CA 1
ATOM 746 C C . ALA A 1 95 ? 11.166 -3.033 -33.565 1.00 67.38 95 ALA A C 1
ATOM 748 O O . ALA A 1 95 ? 12.215 -3.429 -34.061 1.00 67.38 95 ALA A O 1
ATOM 749 N N . ASP A 1 96 ? 10.954 -1.750 -33.253 1.00 70.25 96 ASP A N 1
ATOM 750 C CA . ASP A 1 96 ? 11.855 -0.633 -33.594 1.00 70.25 96 ASP A CA 1
ATOM 751 C C . ASP A 1 96 ? 12.616 -0.061 -32.385 1.00 70.25 96 ASP A C 1
ATOM 753 O O . ASP A 1 96 ? 13.142 1.054 -32.435 1.00 70.25 96 ASP A O 1
ATOM 757 N N . PHE A 1 97 ? 12.642 -0.778 -31.262 1.00 73.88 97 PHE A N 1
ATOM 758 C CA . PHE A 1 97 ? 13.232 -0.240 -30.044 1.00 73.88 97 PHE A CA 1
ATOM 759 C C . PHE A 1 97 ? 14.745 -0.485 -29.948 1.00 73.88 97 PHE A C 1
ATOM 761 O O . PHE A 1 97 ? 15.253 -1.516 -30.389 1.00 73.88 97 PHE A O 1
ATOM 768 N N . ASP A 1 98 ? 15.472 0.479 -29.373 1.00 81.50 98 ASP A N 1
ATOM 769 C CA . ASP A 1 98 ? 16.935 0.498 -29.386 1.00 81.50 98 ASP A CA 1
ATOM 770 C C . ASP A 1 98 ? 17.548 -0.734 -28.671 1.00 81.50 98 ASP A C 1
ATOM 772 O O . ASP A 1 98 ? 17.315 -0.934 -27.466 1.00 81.50 98 ASP A O 1
ATOM 776 N N . PRO A 1 99 ? 18.360 -1.554 -29.373 1.00 85.38 99 PRO A N 1
ATOM 777 C CA . PRO A 1 99 ? 19.010 -2.729 -28.796 1.00 85.38 99 PRO A CA 1
ATOM 778 C C . PRO A 1 99 ? 19.863 -2.431 -27.558 1.00 85.38 99 PRO A C 1
ATOM 780 O O . PRO A 1 99 ? 19.945 -3.275 -26.659 1.00 85.38 99 PRO A O 1
ATOM 783 N N . ASP A 1 100 ? 20.468 -1.245 -27.468 1.00 87.56 100 ASP A N 1
ATOM 784 C CA . ASP A 1 100 ? 21.314 -0.866 -26.337 1.00 87.56 100 ASP A CA 1
ATOM 785 C C . ASP A 1 100 ? 20.491 -0.625 -25.065 1.00 87.56 100 ASP A C 1
ATOM 787 O O . ASP A 1 100 ? 20.935 -0.959 -23.958 1.00 87.56 100 ASP A O 1
ATOM 791 N N . VAL A 1 101 ? 19.246 -0.150 -25.193 1.00 89.06 101 VAL A N 1
ATOM 792 C CA . VAL A 1 101 ? 18.330 -0.035 -24.048 1.00 89.06 101 VAL A CA 1
ATOM 793 C C . VAL A 1 101 ? 17.905 -1.419 -23.557 1.00 89.06 101 VAL A C 1
ATOM 795 O O . VAL A 1 101 ? 17.924 -1.672 -22.349 1.00 89.06 101 VAL A O 1
ATOM 798 N N . ILE A 1 102 ? 17.573 -2.344 -24.463 1.00 90.75 102 ILE A N 1
ATOM 799 C CA . ILE A 1 102 ? 17.217 -3.724 -24.091 1.00 90.75 102 ILE A CA 1
ATOM 800 C C . ILE A 1 102 ? 18.397 -4.422 -23.407 1.00 90.75 102 ILE A C 1
ATOM 802 O O . ILE A 1 102 ? 18.222 -5.047 -22.358 1.00 90.75 102 ILE A O 1
ATOM 806 N N . LYS A 1 103 ? 19.613 -4.262 -23.943 1.00 91.81 103 LYS A N 1
ATOM 807 C CA . LYS A 1 103 ? 20.847 -4.773 -23.334 1.00 91.81 103 LYS A CA 1
ATOM 808 C C . LYS A 1 103 ? 21.065 -4.204 -21.930 1.00 91.81 103 LYS A C 1
ATOM 810 O O . LYS A 1 103 ? 21.370 -4.962 -21.009 1.00 91.81 103 LYS A O 1
ATOM 815 N N . THR A 1 104 ? 20.853 -2.900 -21.750 1.00 93.25 104 THR A N 1
ATOM 816 C CA . THR A 1 104 ? 20.947 -2.230 -20.442 1.00 93.25 104 THR A CA 1
ATOM 817 C C . THR A 1 104 ? 19.949 -2.812 -19.436 1.00 93.25 104 THR A C 1
ATOM 819 O O . THR A 1 104 ? 20.329 -3.154 -18.315 1.00 93.25 104 THR A O 1
ATOM 822 N N . LEU A 1 105 ? 18.685 -2.990 -19.836 1.00 94.75 105 LEU A N 1
ATOM 823 C CA . LEU A 1 105 ? 17.638 -3.561 -18.980 1.00 94.75 105 LEU A CA 1
ATOM 824 C C . LEU A 1 105 ? 17.911 -5.030 -18.624 1.00 94.75 105 LEU A C 1
ATOM 826 O O . LEU A 1 105 ? 17.724 -5.432 -17.475 1.00 94.75 105 LEU A O 1
ATOM 830 N N . MET A 1 106 ? 18.406 -5.825 -19.576 1.00 94.00 106 MET A N 1
ATOM 831 C CA . MET A 1 106 ? 18.768 -7.225 -19.342 1.00 94.00 106 MET A CA 1
ATOM 832 C C . MET A 1 106 ? 19.938 -7.349 -18.358 1.00 94.00 106 MET A C 1
ATOM 834 O O . MET A 1 106 ? 19.892 -8.173 -17.439 1.00 94.00 106 MET A O 1
ATOM 838 N N . ALA A 1 107 ? 20.965 -6.506 -18.507 1.00 94.25 107 ALA A N 1
ATOM 839 C CA . ALA A 1 107 ? 22.070 -6.444 -17.560 1.00 94.25 107 ALA A CA 1
ATOM 840 C C . ALA A 1 107 ? 21.562 -6.072 -16.160 1.00 94.25 107 ALA A C 1
ATOM 842 O O . ALA A 1 107 ? 21.813 -6.810 -15.206 1.00 94.25 107 ALA A O 1
ATOM 843 N N . ALA A 1 108 ? 20.765 -5.007 -16.037 1.00 94.88 108 ALA A N 1
ATOM 844 C CA . ALA A 1 108 ? 20.169 -4.599 -14.767 1.00 94.88 108 ALA A CA 1
ATOM 845 C C . ALA A 1 108 ? 19.369 -5.737 -14.104 1.00 94.88 108 ALA A C 1
ATOM 847 O O . ALA A 1 108 ? 19.571 -6.024 -12.923 1.00 94.88 108 ALA A O 1
ATOM 848 N N . GLY A 1 109 ? 18.537 -6.451 -14.873 1.00 94.31 109 GLY A N 1
ATOM 849 C CA . GLY A 1 109 ? 17.793 -7.623 -14.406 1.00 94.31 109 GLY A CA 1
ATOM 850 C C . GLY A 1 109 ? 18.697 -8.740 -13.876 1.00 94.31 109 GLY A C 1
ATOM 851 O O . GLY A 1 109 ? 18.437 -9.288 -12.803 1.00 94.31 109 GLY A O 1
ATOM 852 N N . LYS A 1 110 ? 19.808 -9.033 -14.566 1.00 94.19 110 LYS A N 1
ATOM 853 C CA . LYS A 1 110 ? 20.811 -10.009 -14.112 1.00 94.19 110 LYS A CA 1
ATOM 854 C C . LYS A 1 110 ? 21.456 -9.594 -12.787 1.00 94.19 110 LYS A C 1
ATOM 856 O O . LYS A 1 110 ? 21.506 -10.400 -11.860 1.00 94.19 110 LYS A O 1
ATOM 861 N N . TYR A 1 111 ? 21.911 -8.345 -12.668 1.00 92.81 111 TYR A N 1
ATOM 862 C CA . TYR A 1 111 ? 22.526 -7.839 -11.434 1.00 92.81 111 TYR A CA 1
ATOM 863 C C . TYR A 1 111 ? 21.544 -7.814 -10.256 1.00 92.81 111 TYR A C 1
ATOM 865 O O . TYR A 1 111 ? 21.962 -8.049 -9.117 1.00 92.81 111 TYR A O 1
ATOM 873 N N . LEU A 1 112 ? 20.253 -7.588 -10.529 1.00 92.12 112 LEU A N 1
ATOM 874 C CA . LEU A 1 112 ? 19.192 -7.687 -9.528 1.00 92.12 112 LEU A CA 1
ATOM 875 C C . LEU A 1 112 ? 18.933 -9.142 -9.112 1.00 92.12 112 LEU A C 1
ATOM 877 O O . LEU A 1 112 ? 18.760 -9.456 -7.941 1.00 92.12 112 LEU A O 1
ATOM 881 N N . ASN A 1 113 ? 18.925 -10.079 -10.052 1.00 89.81 113 ASN A N 1
ATOM 882 C CA . ASN A 1 113 ? 18.706 -11.477 -9.695 1.00 89.81 113 ASN A CA 1
ATOM 883 C C . ASN A 1 113 ? 19.880 -12.051 -8.878 1.00 89.81 113 ASN A C 1
ATOM 885 O O . ASN A 1 113 ? 19.685 -12.771 -7.902 1.00 89.81 113 ASN A O 1
ATOM 889 N N . GLU A 1 114 ? 21.110 -11.689 -9.249 1.00 89.38 114 GLU A N 1
ATOM 890 C CA . GLU A 1 114 ? 22.337 -12.196 -8.627 1.00 89.38 114 GLU A CA 1
ATOM 891 C C . GLU A 1 114 ? 22.743 -11.442 -7.346 1.00 89.38 114 GLU A C 1
ATOM 893 O O . GLU A 1 114 ? 23.694 -11.849 -6.681 1.00 89.38 114 GLU A O 1
ATOM 898 N N . LYS A 1 115 ? 22.062 -10.342 -6.988 1.00 86.00 115 LYS A N 1
ATOM 899 C CA . LYS A 1 115 ? 22.375 -9.509 -5.807 1.00 86.00 115 LYS A CA 1
ATOM 900 C C . LYS A 1 115 ? 23.828 -9.038 -5.722 1.00 86.00 115 LYS A C 1
ATOM 902 O O . LYS A 1 115 ? 24.363 -8.833 -4.636 1.00 86.00 115 LYS A O 1
ATOM 907 N N . LYS A 1 116 ? 24.454 -8.809 -6.878 1.00 78.94 116 LYS A N 1
ATOM 908 C CA . LYS A 1 116 ? 25.877 -8.447 -6.988 1.00 78.94 116 LYS A CA 1
ATOM 909 C C . LYS A 1 116 ? 26.200 -7.003 -6.612 1.00 78.94 116 LYS A C 1
ATOM 911 O O . LYS A 1 116 ? 27.362 -6.691 -6.376 1.00 78.94 116 LYS A O 1
ATOM 916 N N . MET A 1 117 ? 25.204 -6.119 -6.582 1.00 85.50 117 MET A N 1
ATOM 917 C CA . MET A 1 117 ? 25.382 -4.716 -6.209 1.00 85.50 117 MET A CA 1
ATOM 918 C C . MET A 1 117 ? 24.114 -4.147 -5.546 1.00 85.50 117 MET A C 1
ATOM 920 O O . MET A 1 117 ? 23.031 -4.726 -5.709 1.00 85.50 117 MET A O 1
ATOM 924 N N . PRO A 1 118 ? 24.223 -3.031 -4.797 1.00 89.81 118 PRO A N 1
ATOM 925 C CA . PRO A 1 118 ? 23.067 -2.370 -4.203 1.00 89.81 118 PRO A CA 1
ATOM 926 C C . PRO A 1 118 ? 22.053 -1.937 -5.273 1.00 89.81 118 PRO A C 1
ATOM 928 O O . PRO A 1 118 ? 22.458 -1.475 -6.344 1.00 89.81 118 PRO A O 1
ATOM 931 N N . PRO A 1 119 ? 20.741 -2.029 -5.004 1.00 91.38 119 PRO A N 1
ATOM 932 C CA . PRO A 1 119 ? 19.711 -1.706 -5.991 1.00 91.38 119 PRO A CA 1
ATOM 933 C C . PRO A 1 119 ? 19.750 -0.239 -6.438 1.00 91.38 119 PRO A C 1
ATOM 935 O O . PRO A 1 119 ? 19.418 0.050 -7.583 1.00 91.38 119 PRO A O 1
ATOM 938 N N . GLN A 1 120 ? 20.231 0.672 -5.587 1.00 91.38 120 GLN A N 1
ATOM 939 C CA . GLN A 1 120 ? 20.440 2.080 -5.927 1.00 91.38 120 GLN A CA 1
ATOM 940 C C . GLN A 1 120 ? 21.473 2.257 -7.046 1.00 91.38 120 GLN A C 1
ATOM 942 O O . GLN A 1 120 ? 21.266 3.052 -7.962 1.00 91.38 120 GLN A O 1
ATOM 947 N N . VAL A 1 121 ? 22.563 1.480 -7.006 1.00 90.38 121 VAL A N 1
ATOM 948 C CA . VAL A 1 121 ? 23.613 1.495 -8.039 1.00 90.38 121 VAL A CA 1
ATOM 949 C C . VAL A 1 121 ? 23.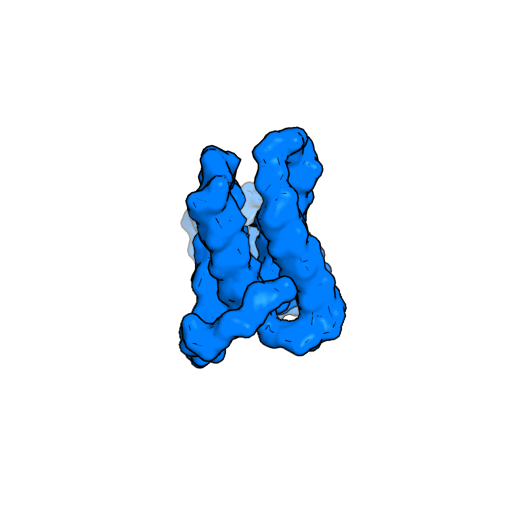067 0.956 -9.350 1.00 90.38 121 VAL A C 1
ATOM 951 O O . VAL A 1 121 ? 23.318 1.535 -10.404 1.00 90.38 121 VAL A O 1
ATOM 954 N N . ILE A 1 122 ? 22.286 -0.124 -9.283 1.00 93.12 122 ILE A N 1
ATOM 955 C CA . ILE A 1 122 ? 21.643 -0.709 -10.463 1.00 93.12 122 ILE A CA 1
ATOM 956 C C . ILE A 1 122 ? 20.703 0.315 -11.090 1.00 93.12 122 ILE A C 1
ATOM 958 O O . ILE A 1 122 ? 20.771 0.538 -12.295 1.00 93.12 122 ILE A O 1
ATOM 962 N N . ALA A 1 123 ? 19.870 0.975 -10.283 1.00 93.50 123 ALA A N 1
ATOM 963 C CA . ALA A 1 123 ? 18.952 2.004 -10.750 1.00 93.50 123 ALA A CA 1
ATOM 964 C C . ALA A 1 123 ? 19.694 3.181 -11.405 1.00 93.50 123 ALA A C 1
ATOM 966 O O . ALA A 1 123 ? 19.324 3.577 -12.507 1.00 93.50 123 ALA A O 1
ATOM 967 N N . ALA A 1 124 ? 20.774 3.686 -10.792 1.00 91.25 124 ALA A N 1
ATOM 968 C CA . ALA A 1 124 ? 21.601 4.750 -11.369 1.00 91.25 124 ALA A CA 1
ATOM 969 C C . ALA A 1 124 ? 22.200 4.343 -12.724 1.00 91.25 124 ALA A C 1
ATOM 971 O O . ALA A 1 124 ? 21.972 5.019 -13.723 1.00 91.25 124 ALA A O 1
ATOM 972 N N . LYS A 1 125 ? 22.890 3.195 -12.781 1.00 92.12 125 LYS A N 1
ATOM 973 C CA . LYS A 1 125 ? 23.512 2.686 -14.015 1.00 92.12 125 LYS A CA 1
ATOM 974 C C . LYS A 1 125 ? 22.486 2.408 -15.113 1.00 92.12 125 LYS A C 1
ATOM 976 O O . LYS A 1 125 ? 22.777 2.617 -16.286 1.00 92.12 125 LYS A O 1
ATOM 981 N N . THR A 1 126 ? 21.289 1.956 -14.739 1.00 93.75 126 THR A N 1
ATOM 982 C CA . THR A 1 126 ? 20.183 1.749 -15.683 1.00 93.75 126 THR A CA 1
ATOM 983 C C . THR A 1 126 ? 19.721 3.081 -16.264 1.00 93.75 126 THR A C 1
ATOM 985 O O . THR A 1 126 ? 19.597 3.194 -17.477 1.00 93.75 126 THR A O 1
ATOM 988 N N . VAL A 1 127 ? 19.512 4.105 -15.429 1.00 93.06 127 VAL A N 1
ATOM 989 C CA . VAL A 1 127 ? 19.118 5.440 -15.904 1.00 93.06 127 VAL A CA 1
ATOM 990 C C . VAL A 1 127 ? 20.176 6.019 -16.840 1.00 93.06 127 VAL A C 1
ATOM 992 O O . VAL A 1 127 ? 19.836 6.423 -17.949 1.00 93.06 127 VAL A O 1
ATOM 995 N N . ASP A 1 128 ? 21.446 5.994 -16.436 1.00 91.12 128 ASP A N 1
ATOM 996 C CA . ASP A 1 128 ? 22.550 6.533 -17.234 1.00 91.12 128 ASP A CA 1
ATOM 997 C C . ASP A 1 128 ? 22.686 5.800 -18.578 1.00 91.12 128 ASP A C 1
ATOM 999 O O . ASP A 1 128 ? 22.770 6.442 -19.625 1.00 91.12 128 ASP A O 1
ATOM 1003 N N . GLY A 1 129 ? 22.635 4.463 -18.573 1.00 89.75 129 GLY A N 1
ATOM 1004 C CA . GLY A 1 129 ? 22.719 3.655 -19.792 1.00 89.75 129 GLY A CA 1
ATOM 1005 C C . GLY A 1 129 ? 21.574 3.932 -20.770 1.00 89.75 129 GLY A C 1
ATOM 1006 O O . GLY A 1 129 ? 21.810 4.104 -21.963 1.00 89.75 129 GLY A O 1
ATOM 1007 N N . ILE A 1 130 ? 20.343 4.061 -20.267 1.00 90.38 130 ILE A N 1
ATOM 1008 C CA . ILE A 1 130 ? 19.168 4.368 -21.096 1.00 90.38 130 ILE A CA 1
ATOM 1009 C C . ILE A 1 130 ? 19.241 5.789 -21.661 1.00 90.38 130 ILE A C 1
ATOM 1011 O O . ILE A 1 130 ? 18.907 6.009 -22.825 1.00 90.38 130 ILE A O 1
ATOM 1015 N N . VAL A 1 131 ? 19.683 6.764 -20.863 1.00 88.06 131 VAL A N 1
ATOM 1016 C CA . VAL A 1 131 ? 19.862 8.147 -21.323 1.00 88.06 131 VAL A CA 1
ATOM 1017 C C . VAL A 1 131 ? 20.929 8.220 -22.418 1.00 88.06 131 VAL A C 1
ATOM 1019 O O . VAL A 1 131 ? 20.692 8.864 -23.437 1.00 88.06 131 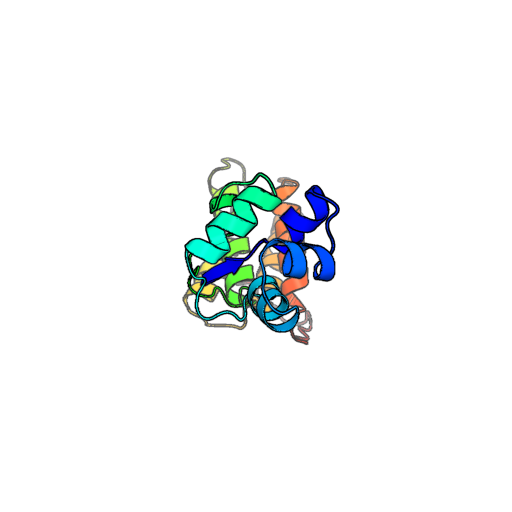VAL A O 1
ATOM 1022 N N . LEU A 1 132 ? 22.061 7.528 -22.253 1.00 85.00 132 LEU A N 1
ATOM 1023 C CA . LEU A 1 132 ? 23.136 7.472 -23.250 1.00 85.00 132 LEU A CA 1
ATOM 1024 C C . LEU A 1 132 ? 22.703 6.789 -24.556 1.00 85.00 132 LEU A C 1
ATOM 1026 O O . LEU A 1 132 ? 22.996 7.303 -25.638 1.00 85.00 132 LEU A O 1
ATOM 1030 N N . ALA A 1 133 ? 21.973 5.675 -24.470 1.00 83.38 133 ALA A N 1
ATOM 1031 C CA . ALA A 1 133 ? 21.427 4.998 -25.647 1.00 83.38 133 ALA A CA 1
ATOM 1032 C C . ALA A 1 133 ? 20.455 5.917 -26.412 1.00 83.38 133 ALA A C 1
ATOM 1034 O O . ALA A 1 133 ? 20.589 6.120 -27.617 1.00 83.38 133 ALA A O 1
ATOM 1035 N N . ASN A 1 134 ? 19.565 6.608 -25.691 1.00 77.38 134 ASN A N 1
ATOM 1036 C CA . ASN A 1 134 ? 18.625 7.565 -26.280 1.00 77.38 134 ASN A CA 1
ATOM 1037 C C . ASN A 1 134 ? 19.289 8.833 -26.852 1.00 77.38 134 ASN A C 1
ATOM 1039 O O . ASN A 1 134 ? 18.689 9.511 -27.680 1.00 77.38 134 ASN A O 1
ATOM 1043 N N . MET A 1 135 ? 20.506 9.194 -26.432 1.00 72.00 135 MET A N 1
ATOM 1044 C CA . MET A 1 135 ? 21.262 10.289 -27.063 1.00 72.00 135 MET A CA 1
ATOM 1045 C C . MET A 1 135 ? 21.775 9.910 -28.457 1.00 72.00 135 MET A C 1
ATOM 1047 O O . MET A 1 135 ? 21.996 10.793 -29.286 1.00 72.00 135 MET A O 1
ATOM 1051 N N . SER A 1 136 ? 21.948 8.613 -28.716 1.00 63.69 136 SER A N 1
ATOM 1052 C CA . SER A 1 136 ? 22.501 8.086 -29.966 1.00 63.69 136 SER A CA 1
ATOM 1053 C C . SER A 1 136 ? 21.422 7.773 -31.013 1.00 63.69 136 SER A C 1
ATOM 1055 O O . SER A 1 136 ? 21.746 7.663 -32.195 1.00 63.69 136 SER A O 1
ATOM 1057 N N . ASN A 1 137 ? 20.144 7.675 -30.616 1.00 60.66 137 ASN A N 1
ATOM 1058 C CA . ASN A 1 137 ? 19.057 7.201 -31.477 1.00 60.66 137 ASN A CA 1
ATOM 1059 C C . ASN A 1 137 ? 17.706 7.906 -31.221 1.00 60.66 137 ASN A C 1
ATOM 1061 O O . ASN A 1 137 ? 17.432 8.399 -30.132 1.00 60.66 137 ASN A O 1
ATOM 1065 N N . LYS A 1 138 ? 16.830 7.980 -32.236 1.00 55.00 138 LYS A N 1
ATOM 1066 C CA . LYS A 1 138 ? 15.581 8.788 -32.210 1.00 55.00 138 LYS A CA 1
ATOM 1067 C C . LYS A 1 138 ? 14.373 8.137 -31.509 1.00 55.00 138 LYS A C 1
ATOM 1069 O O . LYS A 1 138 ? 13.314 8.770 -31.464 1.00 55.00 138 LYS A O 1
ATOM 1074 N N . SER A 1 139 ? 14.467 6.909 -30.991 1.00 61.41 139 SER A N 1
ATOM 1075 C CA . SER A 1 139 ? 13.324 6.232 -30.357 1.00 61.41 139 SER A CA 1
ATOM 1076 C C . SER A 1 139 ? 13.048 6.821 -28.973 1.00 61.41 139 SER A C 1
ATOM 1078 O O . SER A 1 139 ? 13.677 6.473 -27.976 1.00 61.41 139 SER A O 1
ATOM 1080 N N . LYS A 1 140 ? 12.102 7.756 -28.908 1.00 71.06 140 LYS A N 1
ATOM 1081 C CA . LYS A 1 140 ? 11.662 8.358 -27.650 1.00 71.06 140 LYS A CA 1
ATOM 1082 C C . LYS A 1 140 ? 10.926 7.310 -26.816 1.00 71.06 140 LYS A C 1
ATOM 1084 O O . LYS A 1 140 ? 9.980 6.699 -27.308 1.00 71.06 140 LYS A O 1
ATOM 1089 N N . LEU A 1 141 ? 11.322 7.155 -25.553 1.00 81.94 141 LEU A N 1
ATOM 1090 C CA . LEU A 1 141 ? 10.510 6.437 -24.571 1.00 81.94 141 LEU A CA 1
ATOM 1091 C C . LEU A 1 141 ? 9.097 7.032 -24.566 1.00 81.94 141 LEU A C 1
ATOM 1093 O O . LEU A 1 141 ? 8.930 8.255 -24.553 1.00 81.94 141 LEU A O 1
ATOM 1097 N N . ASP A 1 142 ? 8.084 6.169 -24.554 1.00 87.25 142 ASP A N 1
ATOM 1098 C CA . ASP A 1 142 ? 6.718 6.610 -24.294 1.00 87.25 142 ASP A CA 1
ATOM 1099 C C . ASP A 1 142 ? 6.599 7.222 -22.881 1.00 87.25 142 ASP A C 1
ATOM 1101 O O . ASP A 1 142 ? 7.516 7.149 -22.052 1.00 87.25 142 ASP A O 1
ATOM 1105 N N . GLN A 1 143 ? 5.455 7.844 -22.591 1.00 86.44 143 GLN A N 1
ATOM 1106 C CA . GLN A 1 143 ? 5.230 8.488 -21.296 1.00 86.44 143 GLN A CA 1
ATOM 1107 C C . GLN A 1 143 ? 5.347 7.496 -20.128 1.00 86.44 143 GLN A C 1
ATOM 1109 O O . GLN A 1 143 ? 5.933 7.820 -19.100 1.00 86.44 143 GLN A O 1
ATOM 1114 N N . THR A 1 144 ? 4.857 6.265 -20.301 1.00 90.44 144 THR A N 1
ATOM 1115 C CA . THR A 1 144 ? 4.856 5.246 -19.242 1.00 90.44 144 THR A CA 1
ATOM 1116 C C . THR A 1 144 ? 6.281 4.831 -18.879 1.00 90.44 144 THR A C 1
ATOM 1118 O O . THR A 1 144 ? 6.632 4.739 -17.703 1.00 90.44 144 THR A O 1
ATOM 1121 N N . ASN A 1 145 ? 7.131 4.601 -19.876 1.00 90.69 145 ASN A N 1
ATOM 1122 C CA . ASN A 1 145 ? 8.522 4.222 -19.679 1.00 90.69 145 ASN A CA 1
ATOM 1123 C C . ASN A 1 145 ? 9.396 5.403 -19.243 1.00 90.69 145 ASN A C 1
ATOM 1125 O O . ASN A 1 145 ? 10.337 5.208 -18.475 1.00 90.69 145 ASN A O 1
ATOM 1129 N N . SER A 1 146 ? 9.037 6.627 -19.631 1.00 90.38 146 SER A N 1
ATOM 1130 C CA . SER A 1 146 ? 9.640 7.851 -19.088 1.00 90.38 146 SER A CA 1
ATOM 1131 C C . SER A 1 146 ? 9.346 8.015 -17.592 1.00 90.38 146 SER A C 1
ATOM 1133 O O . SER A 1 146 ? 10.247 8.307 -16.806 1.00 90.38 146 SER A O 1
ATOM 1135 N N . ASP A 1 147 ? 8.109 7.751 -17.164 1.00 91.50 147 ASP A N 1
ATOM 1136 C CA . ASP A 1 147 ? 7.724 7.810 -15.751 1.00 91.50 147 ASP A CA 1
ATOM 1137 C C . ASP A 1 147 ? 8.438 6.733 -14.923 1.00 91.50 147 ASP A C 1
ATOM 1139 O O . ASP A 1 147 ? 8.914 7.009 -13.819 1.00 91.50 147 ASP A O 1
ATOM 1143 N N . ARG A 1 148 ? 8.589 5.519 -15.468 1.00 94.44 148 ARG A N 1
ATOM 1144 C CA . ARG A 1 148 ? 9.366 4.437 -14.835 1.00 94.44 148 ARG A CA 1
ATOM 1145 C C . ARG A 1 148 ? 10.845 4.798 -14.694 1.00 94.44 148 ARG A C 1
ATOM 1147 O O . ARG A 1 148 ? 11.430 4.550 -13.640 1.00 94.44 148 ARG A O 1
ATOM 1154 N N . LEU A 1 149 ? 11.434 5.430 -15.711 1.00 92.94 149 LEU A N 1
ATOM 1155 C CA . LEU A 1 149 ? 12.814 5.917 -15.664 1.00 92.94 149 LEU A CA 1
ATOM 1156 C C . LEU A 1 149 ? 12.999 6.985 -14.571 1.00 92.94 149 LEU A C 1
ATOM 1158 O O . LEU A 1 149 ? 13.964 6.934 -13.808 1.00 92.94 149 LEU A O 1
ATOM 1162 N N . ASN A 1 150 ? 12.041 7.906 -14.429 1.00 91.88 150 ASN A N 1
ATOM 1163 C CA . ASN A 1 150 ? 12.039 8.899 -13.351 1.00 91.88 150 ASN A CA 1
ATOM 1164 C C . ASN A 1 150 ? 11.913 8.254 -11.961 1.00 91.88 150 ASN A C 1
ATOM 1166 O O . ASN A 1 150 ? 12.580 8.678 -11.018 1.00 91.88 150 ASN A O 1
ATOM 1170 N N . GLN A 1 151 ? 11.101 7.203 -11.820 1.00 92.25 151 GLN A N 1
ATOM 1171 C CA . GLN A 1 151 ? 11.003 6.451 -10.565 1.00 92.25 151 GLN A CA 1
ATOM 1172 C C . GLN A 1 151 ? 12.321 5.747 -10.215 1.00 92.25 151 GLN A C 1
ATOM 1174 O O . GLN A 1 151 ? 12.753 5.810 -9.063 1.00 92.25 151 GLN A O 1
ATOM 1179 N N . LEU A 1 152 ? 13.014 5.155 -11.196 1.00 93.50 152 LEU A N 1
ATOM 1180 C CA . LEU A 1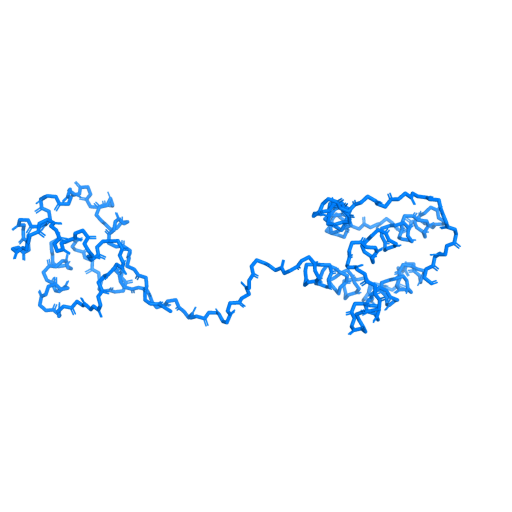 152 ? 14.358 4.598 -10.995 1.00 93.50 152 LEU A CA 1
ATOM 1181 C C . LEU A 1 152 ? 15.358 5.668 -10.534 1.00 93.50 152 LEU A C 1
ATOM 1183 O O . LEU A 1 152 ? 16.150 5.413 -9.627 1.00 93.50 152 LEU A O 1
ATOM 1187 N N . LEU A 1 153 ? 15.296 6.879 -11.095 1.00 90.88 153 LEU A N 1
ATOM 1188 C CA . LEU A 1 153 ? 16.148 7.996 -10.675 1.00 90.88 153 LEU A CA 1
ATOM 1189 C C . LEU A 1 153 ? 15.888 8.433 -9.223 1.00 90.88 153 LEU A C 1
ATOM 1191 O O . LEU A 1 153 ? 16.817 8.824 -8.520 1.00 90.88 153 LEU A O 1
ATOM 1195 N N . ILE A 1 154 ? 14.642 8.374 -8.755 1.00 88.62 154 ILE A N 1
ATOM 1196 C CA . ILE A 1 154 ? 14.314 8.659 -7.352 1.00 88.62 154 ILE A CA 1
ATOM 1197 C C . ILE A 1 154 ? 14.882 7.558 -6.447 1.00 88.62 154 ILE A C 1
ATOM 1199 O O . ILE A 1 154 ? 15.538 7.855 -5.446 1.00 88.62 154 ILE A O 1
ATOM 1203 N N . LEU A 1 155 ? 14.681 6.290 -6.819 1.00 90.56 155 LEU A N 1
ATOM 1204 C CA . LEU A 1 155 ? 15.166 5.136 -6.057 1.00 90.56 155 LEU A CA 1
ATOM 1205 C C . LEU A 1 155 ? 16.693 5.055 -6.009 1.00 90.56 155 LEU A C 1
ATOM 1207 O O . LEU A 1 155 ? 17.247 4.608 -5.011 1.00 90.56 155 LEU A O 1
ATOM 1211 N N . SER A 1 156 ? 17.398 5.537 -7.033 1.00 89.81 156 SER A N 1
ATOM 1212 C CA . SER A 1 156 ? 18.866 5.565 -7.027 1.00 89.81 156 SER A CA 1
ATOM 1213 C C . SER A 1 156 ? 19.464 6.488 -5.957 1.00 89.81 156 SER A C 1
ATOM 1215 O O . SER A 1 156 ? 20.638 6.356 -5.615 1.00 89.81 156 SER A O 1
ATOM 1217 N N . ARG A 1 157 ? 18.657 7.397 -5.393 1.00 86.75 157 ARG A N 1
ATOM 1218 C CA . ARG A 1 157 ? 19.049 8.367 -4.358 1.00 86.75 157 ARG A CA 1
ATOM 1219 C C . ARG A 1 157 ? 18.417 8.082 -2.992 1.00 86.75 157 ARG A C 1
ATOM 1221 O O . ARG A 1 157 ? 18.553 8.893 -2.074 1.00 86.75 157 ARG A O 1
ATOM 1228 N N . SER A 1 158 ? 17.691 6.973 -2.845 1.00 80.31 158 SER A N 1
ATOM 1229 C CA . SER A 1 158 ? 17.010 6.637 -1.594 1.00 80.31 158 SER A CA 1
ATOM 1230 C C . SER A 1 158 ? 17.989 6.163 -0.513 1.00 80.31 158 SER A C 1
ATOM 1232 O O . SER A 1 158 ? 19.145 5.837 -0.784 1.00 80.31 158 SER A O 1
ATOM 1234 N N . GLU A 1 159 ? 17.520 6.126 0.738 1.00 72.62 159 GLU A N 1
ATOM 1235 C CA . GLU A 1 159 ? 18.264 5.584 1.893 1.00 72.62 159 GLU A CA 1
ATOM 1236 C C . GLU A 1 159 ? 19.621 6.271 2.171 1.00 72.62 159 GLU A C 1
ATOM 1238 O O . GLU A 1 159 ? 20.508 5.694 2.792 1.00 72.62 15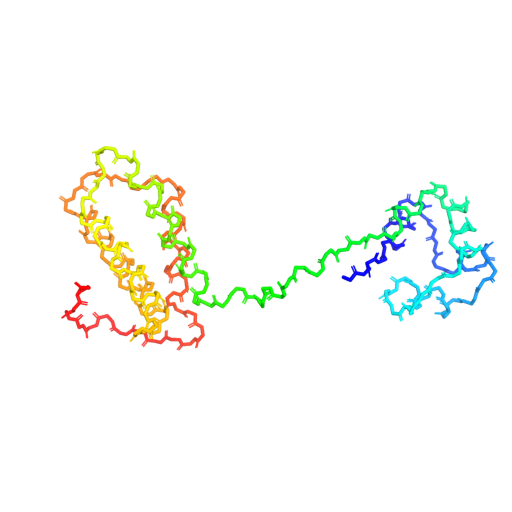9 GLU A O 1
ATOM 1243 N N . GLY A 1 160 ? 19.798 7.523 1.729 1.00 61.38 160 GLY A N 1
ATOM 1244 C CA . GLY A 1 160 ? 21.032 8.287 1.955 1.00 61.38 160 GLY A CA 1
ATOM 1245 C C . GLY A 1 160 ? 22.208 7.876 1.060 1.00 61.38 160 GLY A C 1
ATOM 1246 O O . GLY A 1 160 ? 23.338 8.300 1.313 1.00 61.38 160 GLY A O 1
ATOM 1247 N N . TYR A 1 161 ? 21.959 7.080 0.013 1.00 64.00 161 TYR A N 1
ATOM 1248 C CA . TYR A 1 161 ? 22.979 6.629 -0.930 1.00 64.00 161 TYR A CA 1
ATOM 1249 C C . TYR A 1 161 ? 23.530 7.809 -1.756 1.00 64.00 161 TYR A C 1
ATOM 1251 O O . TYR A 1 161 ? 22.802 8.457 -2.506 1.00 64.00 161 TYR A O 1
ATOM 1259 N N . LYS A 1 162 ? 24.829 8.107 -1.617 1.00 56.16 162 LYS A N 1
ATOM 1260 C CA . LYS A 1 162 ? 25.530 9.165 -2.366 1.00 56.16 162 LYS A CA 1
ATOM 1261 C C . LYS A 1 162 ? 26.413 8.538 -3.439 1.00 56.16 162 LYS A C 1
ATOM 1263 O O . LYS A 1 162 ? 27.591 8.288 -3.204 1.00 56.16 162 LYS A O 1
ATOM 1268 N N . TRP A 1 163 ? 25.847 8.273 -4.611 1.00 56.09 163 TRP A N 1
ATOM 1269 C CA . TRP A 1 163 ? 26.650 7.912 -5.778 1.00 56.09 163 TRP A CA 1
ATOM 1270 C C . TRP A 1 163 ? 27.268 9.173 -6.395 1.00 56.09 163 TRP A C 1
ATOM 1272 O O . TRP A 1 163 ? 26.551 10.111 -6.744 1.00 56.09 163 TRP A O 1
ATOM 1282 N N . SER A 1 164 ? 28.595 9.207 -6.514 1.00 54.44 164 SER A N 1
ATOM 1283 C CA . SER A 1 164 ? 29.323 10.226 -7.271 1.00 54.44 164 SER A CA 1
ATOM 1284 C C . SER A 1 164 ? 29.534 9.736 -8.702 1.00 54.44 164 SER A C 1
ATOM 1286 O O . SER A 1 164 ? 30.125 8.678 -8.900 1.00 54.44 164 SER A O 1
ATOM 1288 N N . SER A 1 165 ? 29.094 10.518 -9.685 1.00 48.00 165 SER A N 1
ATOM 1289 C CA . SER A 1 165 ? 29.094 10.225 -11.128 1.00 48.00 165 SER A CA 1
ATOM 1290 C C . SER A 1 165 ? 30.479 10.087 -11.796 1.00 48.00 165 SER A C 1
ATOM 1292 O O . SER A 1 165 ? 30.606 10.361 -12.985 1.00 48.00 165 SER A O 1
ATOM 1294 N N . VAL A 1 166 ? 31.534 9.707 -11.068 1.00 46.16 166 VAL A N 1
ATOM 1295 C CA . VAL A 1 166 ? 32.908 9.650 -11.591 1.00 46.16 166 VAL A CA 1
ATOM 1296 C C . VAL A 1 166 ? 33.412 8.208 -11.572 1.00 46.16 166 VAL A C 1
ATOM 1298 O O . VAL A 1 166 ? 34.007 7.751 -10.601 1.00 46.16 166 VAL A O 1
ATOM 1301 N N . GLY A 1 167 ? 33.147 7.485 -12.658 1.00 44.94 167 GLY A N 1
ATOM 1302 C CA . GLY A 1 167 ? 33.725 6.170 -12.933 1.00 44.94 167 GLY A CA 1
ATOM 1303 C C . GLY A 1 167 ? 33.145 5.574 -14.219 1.00 44.94 167 GLY A C 1
ATOM 1304 O O . GLY A 1 167 ? 31.925 5.400 -14.282 1.00 44.94 167 GLY A O 1
ATOM 1305 N N . PRO A 1 168 ? 33.962 5.283 -15.249 1.00 53.22 168 PRO A N 1
ATOM 1306 C CA . PRO A 1 168 ? 33.488 4.644 -16.460 1.00 53.22 168 PRO A CA 1
ATOM 1307 C C . PRO A 1 168 ? 33.416 3.153 -16.181 1.00 53.22 168 PRO A C 1
ATOM 1309 O O . PRO A 1 168 ? 34.434 2.492 -16.207 1.00 53.22 168 PRO A O 1
ATOM 1312 N N . ASP A 1 169 ? 32.224 2.656 -15.891 1.00 50.09 169 ASP A N 1
ATOM 1313 C CA . ASP A 1 169 ? 31.872 1.262 -16.135 1.00 50.09 169 ASP A CA 1
ATOM 1314 C C . ASP A 1 169 ? 30.356 1.257 -16.325 1.00 50.09 169 ASP A C 1
ATOM 1316 O O . ASP A 1 169 ? 29.576 1.093 -15.379 1.00 50.09 169 ASP A O 1
ATOM 1320 N N . SER A 1 170 ? 29.915 1.516 -17.558 1.00 55.22 170 SER A N 1
ATOM 1321 C CA . SER A 1 170 ? 28.647 0.953 -18.027 1.00 55.22 170 SER A CA 1
ATOM 1322 C C . SER A 1 170 ? 28.625 -0.544 -17.693 1.00 55.22 170 SER A C 1
ATOM 1324 O O . SER A 1 170 ? 29.685 -1.149 -17.539 1.00 55.22 170 S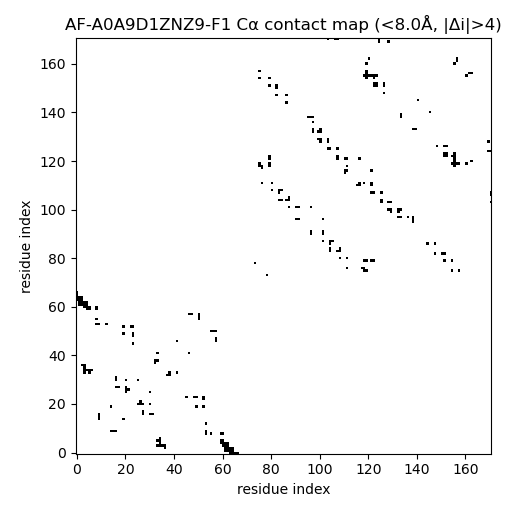ER A O 1
ATOM 1326 N N . PHE A 1 171 ? 27.434 -1.120 -17.538 1.00 47.44 171 PHE A N 1
ATOM 1327 C CA . PHE A 1 171 ? 27.282 -2.566 -17.343 1.00 47.44 171 PHE A CA 1
ATOM 1328 C C . PHE A 1 171 ? 28.182 -3.419 -18.249 1.00 47.44 171 PHE A C 1
ATOM 1330 O O . PHE A 1 171 ? 28.379 -3.028 -19.425 1.00 47.44 171 PHE A O 1
#